Protein AF-A0A0H4VQ36-F1 (afdb_monomer_lite)

Organism: NCBI:txid1379910

Radius of gyration: 16.82 Å; chains: 1; bounding box: 32×49×42 Å

pLDDT: mean 90.29, std 14.17, range [35.12, 98.44]

Secondary structure (DSSP, 8-state):
--HHHHHHHHHHHHHHHHHHHHTS-SS---TTSHHHHHHHHHHHHHHHHHHHHHHHSSSPPPHHHHHHHHHHHHHHHHHH-TTTTHHHHHHHHS---S------

Foldseek 3Di:
DDPVVLVVLLVVLVVVLVVLVVPADPDDDDPPDPSVVVNLVSQLSNLVSVLVNQPSVPDHDDPLVNLVSLLSNLVSVCVVPVPPCSVVVSVVSDPDDDPPPPDD

Structure (mmCIF, N/CA/C/O backbone):
data_AF-A0A0H4VQ36-F1
#
_entry.id   AF-A0A0H4VQ36-F1
#
loop_
_atom_site.group_PDB
_atom_site.id
_atom_site.type_symbol
_atom_site.label_atom_id
_atom_site.label_alt_id
_atom_site.label_comp_id
_atom_site.label_asym_id
_atom_site.label_entity_id
_atom_site.label_seq_id
_atom_site.pdbx_PDB_ins_code
_atom_site.Cartn_x
_atom_site.Cartn_y
_atom_site.Cartn_z
_atom_site.occupancy
_atom_site.B_iso_or_equiv
_atom_site.auth_seq_id
_atom_site.auth_comp_id
_atom_site.auth_asym_id
_atom_site.auth_atom_id
_atom_site.pdbx_PDB_model_num
ATOM 1 N N . MET A 1 1 ? 6.394 2.970 -23.224 1.00 81.88 1 MET A N 1
ATOM 2 C CA . MET A 1 1 ? 6.672 4.172 -22.402 1.00 81.88 1 MET A CA 1
ATOM 3 C C . MET A 1 1 ? 8.096 4.624 -22.677 1.00 81.88 1 MET A C 1
ATOM 5 O O . MET A 1 1 ? 8.958 3.757 -22.753 1.00 81.88 1 MET A O 1
ATOM 9 N N . ASN A 1 2 ? 8.341 5.925 -22.858 1.00 92.56 2 ASN A N 1
ATOM 10 C CA . ASN A 1 2 ? 9.702 6.467 -22.980 1.00 92.56 2 ASN A CA 1
ATOM 11 C C . ASN A 1 2 ? 10.473 6.264 -21.650 1.00 92.56 2 ASN A C 1
ATOM 13 O O . ASN A 1 2 ? 9.864 6.342 -20.581 1.00 92.56 2 ASN A O 1
ATOM 17 N N . ALA A 1 3 ? 11.779 5.978 -21.718 1.00 92.00 3 ALA A N 1
ATOM 18 C CA . ALA A 1 3 ? 12.642 5.766 -20.553 1.00 92.00 3 ALA A CA 1
ATOM 19 C C . ALA A 1 3 ? 12.663 6.964 -19.585 1.00 92.00 3 ALA A C 1
ATOM 21 O O . ALA A 1 3 ? 12.559 6.757 -18.380 1.00 92.00 3 ALA A O 1
ATOM 22 N N . ASP A 1 4 ? 12.685 8.195 -20.092 1.00 95.25 4 ASP A N 1
ATOM 23 C CA . ASP A 1 4 ? 12.679 9.418 -19.281 1.00 95.25 4 ASP A CA 1
ATOM 24 C C . ASP A 1 4 ? 11.363 9.569 -18.515 1.00 95.25 4 ASP A C 1
ATOM 26 O O . ASP A 1 4 ? 11.348 9.905 -17.335 1.00 95.25 4 ASP A O 1
ATOM 30 N N . ILE A 1 5 ? 10.233 9.262 -19.164 1.00 95.75 5 ILE A N 1
ATOM 31 C CA . ILE A 1 5 ? 8.917 9.262 -18.507 1.00 95.75 5 ILE A CA 1
ATOM 32 C C . ILE A 1 5 ? 8.885 8.202 -17.404 1.00 95.75 5 ILE A C 1
ATOM 34 O O . ILE A 1 5 ? 8.416 8.477 -16.303 1.00 95.75 5 ILE A O 1
ATOM 38 N N . ARG A 1 6 ? 9.412 7.002 -17.677 1.00 95.12 6 ARG A N 1
ATOM 39 C CA . ARG A 1 6 ? 9.487 5.922 -16.686 1.00 95.12 6 ARG A CA 1
ATOM 40 C C . ARG A 1 6 ? 10.309 6.342 -15.469 1.00 95.12 6 ARG A C 1
ATOM 42 O O . ARG A 1 6 ? 9.844 6.159 -14.350 1.00 95.12 6 ARG A O 1
ATOM 49 N N . GLN A 1 7 ? 11.489 6.922 -15.682 1.00 95.81 7 GLN A N 1
ATOM 50 C CA . GLN A 1 7 ? 12.358 7.384 -14.597 1.00 95.81 7 GLN A CA 1
ATOM 51 C C . GLN A 1 7 ? 11.705 8.500 -13.777 1.00 95.81 7 GLN A C 1
ATOM 53 O O . GLN A 1 7 ? 11.741 8.453 -12.551 1.00 95.81 7 GLN A O 1
ATOM 58 N N . HIS A 1 8 ? 11.028 9.455 -14.422 1.00 96.94 8 HIS A N 1
ATOM 59 C CA . HIS A 1 8 ? 10.278 10.486 -13.703 1.00 96.94 8 HIS A CA 1
ATOM 60 C C . HIS A 1 8 ? 9.140 9.909 -12.850 1.00 96.94 8 HIS A C 1
ATOM 62 O O . HIS A 1 8 ? 8.950 10.350 -11.717 1.00 96.94 8 HIS A O 1
ATOM 68 N N . LEU A 1 9 ? 8.396 8.923 -13.363 1.00 97.06 9 LEU A N 1
ATOM 69 C CA . LEU A 1 9 ? 7.333 8.264 -12.600 1.00 97.06 9 LEU A CA 1
ATOM 70 C C . LEU A 1 9 ? 7.892 7.489 -11.405 1.00 97.06 9 LEU A C 1
ATOM 72 O O . LEU A 1 9 ? 7.374 7.640 -10.303 1.00 97.06 9 LEU A O 1
ATOM 76 N N . LEU A 1 10 ? 8.959 6.710 -11.602 1.00 96.75 10 LEU A N 1
ATOM 77 C CA . LEU A 1 10 ? 9.615 5.966 -10.524 1.00 96.75 10 LEU A CA 1
ATOM 78 C C . LEU A 1 10 ? 10.146 6.909 -9.436 1.00 96.75 10 LEU A C 1
ATOM 80 O O . LEU A 1 10 ? 9.841 6.710 -8.267 1.00 96.75 10 LEU A O 1
ATOM 84 N N . ALA A 1 11 ? 10.816 8.000 -9.813 1.00 97.69 11 ALA A N 1
ATOM 85 C CA . ALA A 1 11 ? 11.290 9.000 -8.856 1.00 97.69 11 ALA A CA 1
ATOM 86 C C . ALA A 1 11 ? 10.142 9.663 -8.069 1.00 97.69 11 ALA A C 1
ATOM 88 O O . ALA A 1 11 ? 10.286 9.981 -6.887 1.00 97.69 11 ALA A O 1
ATOM 89 N N . HIS A 1 12 ? 8.987 9.880 -8.709 1.00 98.12 12 HIS A N 1
ATOM 90 C CA . HIS A 1 12 ? 7.810 10.414 -8.029 1.00 98.12 12 HIS A CA 1
ATOM 91 C C . HIS A 1 12 ? 7.190 9.400 -7.060 1.00 98.12 12 HIS A C 1
ATOM 93 O O . HIS A 1 12 ? 6.797 9.777 -5.953 1.00 98.12 12 HIS A O 1
ATOM 99 N N . ILE A 1 13 ? 7.128 8.127 -7.456 1.00 98.06 13 ILE A N 1
ATOM 100 C CA . ILE A 1 13 ? 6.657 7.027 -6.609 1.00 98.06 13 ILE A CA 1
ATOM 101 C C . ILE A 1 13 ? 7.557 6.892 -5.385 1.00 98.06 13 ILE A C 1
ATOM 103 O O . ILE A 1 13 ? 7.035 6.920 -4.277 1.00 98.06 13 ILE A O 1
ATOM 107 N N . ASP A 1 14 ? 8.879 6.864 -5.564 1.00 97.88 14 ASP A N 1
ATOM 108 C CA . ASP A 1 14 ? 9.846 6.759 -4.465 1.00 97.88 14 ASP A CA 1
ATOM 109 C C . ASP A 1 14 ? 9.693 7.919 -3.471 1.00 97.88 14 ASP A C 1
ATOM 111 O O . ASP A 1 14 ? 9.583 7.711 -2.262 1.00 97.88 14 ASP A O 1
ATOM 115 N N . LYS A 1 15 ? 9.595 9.159 -3.972 1.00 98.44 15 LYS A N 1
ATOM 116 C CA . LYS A 1 15 ? 9.363 10.337 -3.124 1.00 98.44 15 LYS A CA 1
ATOM 117 C C . LYS A 1 15 ? 8.052 10.233 -2.341 1.00 98.44 15 LYS A C 1
ATOM 119 O O . LYS A 1 15 ? 7.993 10.635 -1.180 1.00 98.44 15 LYS A O 1
ATOM 124 N N . THR A 1 16 ? 6.997 9.743 -2.986 1.00 98.38 16 THR A N 1
ATOM 125 C CA . THR A 1 16 ? 5.674 9.610 -2.367 1.00 98.38 16 THR A CA 1
ATOM 126 C C . THR A 1 16 ? 5.668 8.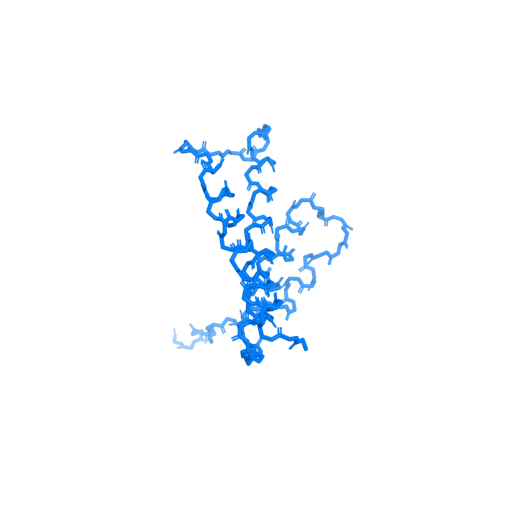496 -1.325 1.00 98.38 16 THR A C 1
ATOM 128 O O . THR A 1 16 ? 5.148 8.704 -0.235 1.00 98.38 16 THR A O 1
ATOM 131 N N . HIS A 1 17 ? 6.311 7.365 -1.616 1.00 98.19 17 HIS A N 1
ATOM 132 C CA . HIS A 1 17 ? 6.503 6.251 -0.690 1.00 98.19 17 HIS A CA 1
ATOM 133 C C . HIS A 1 17 ? 7.198 6.722 0.590 1.00 98.19 17 HIS A C 1
ATOM 135 O O . HIS A 1 17 ? 6.637 6.590 1.673 1.00 98.19 17 HIS A O 1
ATOM 141 N N . SER A 1 18 ? 8.335 7.420 0.475 1.00 98.06 18 SER A N 1
ATOM 142 C CA . SER A 1 18 ? 9.022 7.977 1.650 1.00 98.06 18 SER A CA 1
ATOM 143 C C . SER A 1 18 ? 8.157 8.954 2.457 1.00 98.06 18 SER A C 1
ATOM 145 O O . SER A 1 18 ? 8.274 9.016 3.680 1.00 98.06 18 SER A O 1
ATOM 147 N N . ALA A 1 19 ? 7.282 9.727 1.804 1.00 98.31 19 ALA A N 1
ATOM 148 C CA . ALA A 1 19 ? 6.359 10.624 2.500 1.00 98.31 19 ALA A CA 1
ATOM 149 C C . ALA A 1 19 ? 5.252 9.861 3.254 1.00 98.31 19 ALA A C 1
ATOM 151 O O . ALA A 1 19 ? 4.873 10.266 4.356 1.00 98.31 19 ALA A O 1
ATOM 152 N N . VAL A 1 20 ? 4.754 8.757 2.689 1.00 98.12 20 VAL A N 1
ATOM 153 C CA . VAL A 1 20 ? 3.787 7.866 3.349 1.00 98.12 20 VAL A CA 1
ATOM 154 C C . VAL A 1 20 ? 4.426 7.187 4.559 1.00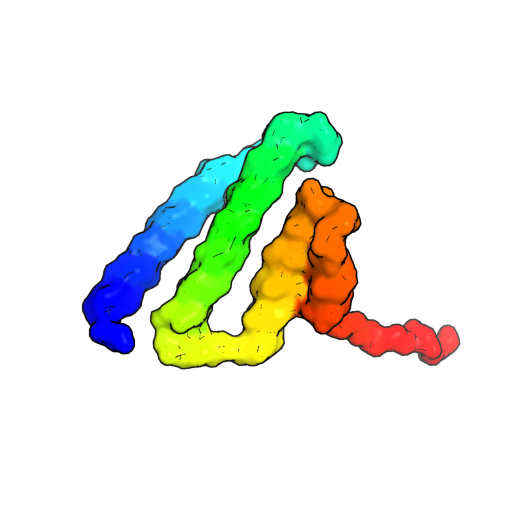 98.12 20 VAL A C 1
ATOM 156 O O . VAL A 1 20 ? 3.862 7.261 5.650 1.00 98.12 20 VAL A O 1
ATOM 159 N N . GLU A 1 21 ? 5.626 6.619 4.411 1.00 96.94 21 GLU A N 1
ATOM 160 C CA . GLU A 1 21 ? 6.355 5.975 5.511 1.00 96.94 21 GLU A CA 1
ATOM 161 C C . GLU A 1 21 ? 6.625 6.940 6.671 1.00 96.94 21 GLU A C 1
ATOM 163 O O . GLU A 1 21 ? 6.392 6.611 7.835 1.00 96.94 21 GLU A O 1
ATOM 168 N N . ALA A 1 22 ? 7.062 8.164 6.359 1.00 97.56 22 ALA A N 1
ATOM 169 C CA . ALA A 1 22 ? 7.303 9.203 7.358 1.00 97.56 22 ALA A CA 1
ATOM 170 C C . ALA A 1 22 ? 6.026 9.653 8.092 1.00 97.56 22 ALA A C 1
ATOM 172 O O . ALA A 1 22 ? 6.114 10.256 9.161 1.00 97.56 22 ALA A O 1
ATOM 173 N N . SER A 1 23 ? 4.849 9.365 7.529 1.00 97.06 23 SER A N 1
ATOM 174 C CA . SER A 1 23 ? 3.548 9.694 8.118 1.00 97.06 23 SER A CA 1
ATOM 175 C C . SER A 1 23 ? 3.006 8.582 9.022 1.00 97.06 23 SER A C 1
ATOM 177 O O . SER A 1 23 ? 1.959 8.764 9.649 1.00 97.06 23 SER A O 1
ATOM 179 N N . TYR A 1 24 ? 3.682 7.429 9.115 1.00 95.31 24 TYR A N 1
ATOM 180 C CA . TYR A 1 24 ? 3.226 6.353 9.984 1.00 95.31 24 TYR A CA 1
ATOM 181 C C . TYR A 1 24 ? 3.262 6.752 11.469 1.00 95.31 24 TYR A C 1
ATOM 183 O O . TYR A 1 24 ? 4.226 7.358 11.942 1.00 95.31 24 TYR A O 1
ATOM 191 N N . PRO A 1 25 ? 2.230 6.374 12.247 1.00 92.69 25 PRO A N 1
ATOM 192 C CA . PRO A 1 25 ? 2.199 6.644 13.675 1.00 92.69 25 PRO A CA 1
ATOM 193 C C . PRO A 1 25 ? 3.319 5.875 14.385 1.00 92.69 25 PRO A C 1
ATOM 195 O O . PRO A 1 25 ? 3.486 4.670 14.192 1.00 92.69 25 PRO A O 1
ATOM 198 N N . THR A 1 26 ? 4.061 6.574 15.243 1.00 92.50 26 THR A N 1
ATOM 199 C CA . THR A 1 26 ? 5.167 6.005 16.032 1.00 92.50 26 THR A CA 1
ATOM 200 C C . THR A 1 26 ? 4.687 5.256 17.275 1.00 92.50 26 THR A C 1
ATOM 202 O O . THR A 1 26 ? 5.384 4.378 17.780 1.00 92.50 26 THR A O 1
ATOM 205 N N . ALA A 1 27 ? 3.487 5.578 17.763 1.00 92.56 27 ALA A N 1
ATOM 206 C CA . ALA A 1 27 ? 2.830 4.866 18.850 1.00 92.56 27 ALA A CA 1
ATOM 207 C C . ALA A 1 27 ? 1.977 3.696 18.318 1.00 92.56 27 ALA A C 1
ATOM 209 O O . ALA A 1 27 ? 1.499 3.740 17.179 1.00 92.56 27 ALA A O 1
ATOM 210 N N . PRO A 1 28 ? 1.733 2.652 19.133 1.00 91.81 28 PRO A N 1
ATOM 211 C CA . PRO A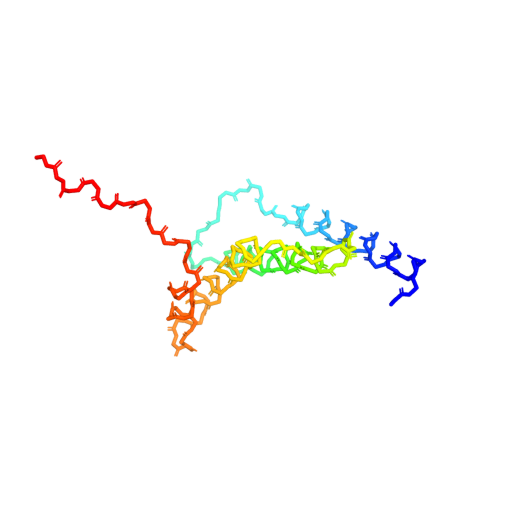 1 28 ? 0.747 1.629 18.815 1.00 91.81 28 PRO A CA 1
ATOM 212 C C . PRO A 1 28 ? -0.631 2.240 18.547 1.00 91.81 28 PRO A C 1
ATOM 214 O O . PRO A 1 28 ? -1.061 3.168 19.229 1.00 91.81 28 PRO A O 1
ATOM 217 N N . VAL A 1 29 ? -1.328 1.677 17.565 1.00 94.88 29 VAL A N 1
ATOM 218 C CA . VAL A 1 29 ? -2.655 2.121 17.139 1.00 94.88 29 VAL A CA 1
ATOM 219 C C . VAL A 1 29 ? -3.611 0.941 17.205 1.00 94.88 29 VAL A C 1
ATOM 221 O O . VAL A 1 29 ? -3.246 -0.163 16.793 1.00 94.88 29 VAL A O 1
ATOM 224 N N . TYR A 1 30 ? -4.823 1.174 17.705 1.00 93.69 30 TYR A N 1
ATOM 225 C CA . TYR A 1 30 ? -5.763 0.119 18.080 1.00 93.69 30 TYR A CA 1
ATOM 226 C C . TYR A 1 30 ? -7.071 0.208 17.288 1.00 93.69 30 TYR A C 1
ATOM 228 O O . TYR A 1 30 ? -7.541 1.315 17.032 1.00 93.69 30 TYR A O 1
ATOM 236 N N . PRO A 1 31 ? -7.696 -0.929 16.928 1.00 92.50 31 PRO A N 1
ATOM 237 C CA . PRO A 1 31 ? -8.998 -0.928 16.269 1.00 92.50 31 PRO A CA 1
ATOM 238 C C . PRO A 1 31 ? -10.033 -0.086 17.023 1.00 92.50 31 PRO A C 1
ATOM 240 O O . PRO A 1 31 ? -10.120 -0.143 18.248 1.00 92.50 31 PRO A O 1
ATOM 243 N N . GLY A 1 32 ? -10.827 0.682 16.277 1.00 89.69 32 GLY A N 1
ATOM 244 C CA . GLY A 1 32 ? -11.862 1.558 16.831 1.00 89.69 32 GLY A CA 1
ATOM 245 C C . GLY A 1 32 ? -11.400 2.979 17.168 1.00 89.69 32 GLY A C 1
ATOM 246 O O . GLY A 1 32 ? -12.248 3.804 17.500 1.00 89.69 32 GLY A O 1
ATOM 247 N N . THR A 1 33 ? -10.107 3.303 17.045 1.00 93.69 33 THR A N 1
ATOM 248 C CA . THR A 1 33 ? -9.630 4.691 17.178 1.00 93.69 33 THR A CA 1
ATOM 249 C C . THR A 1 33 ? -9.536 5.401 15.818 1.00 93.69 33 THR A C 1
ATOM 251 O O . THR A 1 33 ? -9.375 4.740 14.786 1.00 93.69 33 THR A O 1
ATOM 254 N N . PRO A 1 34 ? -9.617 6.744 15.766 1.00 90.69 34 PRO A N 1
ATOM 255 C CA . PRO A 1 34 ? -9.441 7.495 14.519 1.00 90.69 34 PRO A CA 1
ATOM 256 C C . PRO A 1 34 ? -8.088 7.240 13.837 1.00 90.69 34 PRO A C 1
ATOM 258 O O . PRO A 1 34 ? -8.014 7.110 12.615 1.00 90.69 34 PRO A O 1
ATOM 261 N N . GLU A 1 35 ? -7.024 7.102 14.627 1.00 94.56 35 GLU A N 1
ATOM 262 C CA . GLU A 1 35 ? -5.659 6.865 14.146 1.00 94.56 35 GLU A CA 1
ATOM 263 C C . GLU A 1 35 ? -5.541 5.510 13.443 1.00 94.56 35 GLU A C 1
ATOM 265 O O . GLU A 1 35 ? -4.703 5.338 12.559 1.00 94.56 35 GLU A O 1
ATOM 270 N N . TYR A 1 36 ? -6.388 4.541 13.807 1.00 95.12 36 TYR A N 1
ATOM 271 C CA . TYR A 1 36 ? -6.416 3.227 13.172 1.00 95.12 36 TYR A CA 1
ATOM 272 C C . TYR A 1 36 ? -6.820 3.319 11.718 1.00 95.12 36 TYR A C 1
ATOM 274 O O . TYR A 1 36 ? -6.123 2.796 10.850 1.00 95.12 36 TYR A O 1
ATOM 282 N N . LEU A 1 37 ? -7.914 4.028 11.449 1.00 94.06 37 LEU A N 1
ATOM 283 C CA . LEU A 1 37 ? -8.388 4.216 10.089 1.00 94.06 37 LEU A CA 1
ATOM 284 C C . LEU A 1 37 ? -7.348 4.962 9.251 1.00 94.06 37 LEU A C 1
ATOM 286 O O . LEU A 1 37 ? -7.089 4.578 8.111 1.00 94.06 37 LEU A O 1
ATOM 290 N N . GLU A 1 38 ? -6.708 5.977 9.829 1.00 95.38 38 GLU A N 1
ATOM 291 C CA . GLU A 1 38 ? -5.659 6.722 9.138 1.00 95.38 38 GLU A CA 1
ATOM 292 C C . GLU A 1 38 ? -4.441 5.847 8.827 1.00 95.38 38 GLU A C 1
ATOM 294 O O . GLU A 1 38 ? -3.978 5.802 7.687 1.00 95.38 38 GLU A O 1
ATOM 299 N N . LYS A 1 39 ? -3.991 5.031 9.786 1.00 96.19 39 LYS A N 1
ATOM 300 C CA . LYS A 1 39 ? -2.925 4.050 9.557 1.00 96.19 39 LYS A CA 1
ATOM 301 C C . LYS A 1 39 ? -3.272 3.069 8.433 1.00 96.19 39 LYS A C 1
ATOM 303 O O . LYS A 1 39 ? -2.395 2.713 7.648 1.00 96.19 39 LYS A O 1
ATOM 308 N N . ARG A 1 40 ? -4.529 2.622 8.330 1.00 96.75 40 ARG A N 1
ATOM 309 C CA . ARG A 1 40 ? -4.979 1.724 7.250 1.00 96.75 40 ARG A CA 1
ATOM 310 C C . ARG A 1 40 ? -4.974 2.407 5.884 1.00 96.75 40 ARG A C 1
ATOM 312 O O . ARG A 1 40 ? -4.599 1.764 4.908 1.00 96.75 40 ARG A O 1
ATOM 319 N N . ARG A 1 41 ? -5.314 3.698 5.809 1.00 95.50 41 ARG A N 1
ATOM 320 C CA . ARG A 1 41 ? -5.203 4.493 4.571 1.00 95.50 41 ARG A CA 1
ATOM 321 C C . ARG A 1 41 ? -3.754 4.652 4.125 1.00 95.50 41 ARG A C 1
ATOM 323 O O . ARG A 1 41 ? -3.468 4.420 2.955 1.00 95.50 41 ARG A O 1
ATOM 330 N N . LEU A 1 42 ? -2.856 4.988 5.053 1.00 97.38 42 LEU A N 1
ATOM 331 C CA . LEU A 1 42 ? -1.423 5.094 4.766 1.00 97.38 42 LEU A CA 1
ATOM 332 C C . LEU A 1 42 ? -0.865 3.759 4.262 1.00 97.38 42 LEU A C 1
ATOM 334 O O . LEU A 1 42 ? -0.218 3.726 3.223 1.00 97.38 42 LEU A O 1
ATOM 338 N N . LEU A 1 43 ? -1.206 2.648 4.920 1.00 97.50 43 LEU A N 1
ATOM 339 C CA . LEU A 1 43 ? -0.757 1.318 4.503 1.00 97.50 43 LEU A CA 1
ATOM 340 C C . LEU A 1 43 ? -1.307 0.906 3.125 1.00 97.50 43 LEU A C 1
ATOM 342 O O . LEU A 1 43 ? -0.597 0.296 2.331 1.00 97.50 43 LEU A O 1
ATOM 346 N N . LEU A 1 44 ? -2.562 1.246 2.811 1.00 97.94 44 LEU A N 1
ATOM 347 C CA . LEU A 1 44 ? -3.124 1.030 1.473 1.00 97.94 44 LEU A CA 1
ATOM 348 C C . LEU A 1 44 ? -2.384 1.842 0.404 1.00 97.94 44 LEU A C 1
ATOM 350 O O . LEU A 1 44 ? -2.113 1.314 -0.678 1.00 97.94 44 LEU A O 1
ATOM 354 N N . ALA A 1 45 ? -2.061 3.105 0.692 1.00 98.06 45 ALA A N 1
ATOM 355 C CA . ALA A 1 45 ? -1.297 3.954 -0.218 1.00 98.06 45 ALA A CA 1
ATOM 356 C C . ALA A 1 45 ? 0.101 3.371 -0.470 1.00 98.06 45 ALA A C 1
ATOM 358 O O . ALA A 1 45 ? 0.499 3.217 -1.621 1.00 98.06 45 ALA A O 1
ATOM 359 N N . ASP A 1 46 ? 0.792 2.969 0.593 1.00 98.19 46 ASP A N 1
ATOM 360 C CA . ASP A 1 46 ? 2.127 2.372 0.558 1.00 98.19 46 ASP A CA 1
ATOM 361 C C . ASP A 1 46 ? 2.187 1.095 -0.297 1.00 98.19 46 ASP A C 1
ATOM 363 O O . ASP A 1 46 ? 2.935 0.995 -1.272 1.00 98.19 46 ASP A O 1
ATOM 367 N N . LEU A 1 47 ? 1.285 0.145 -0.031 1.00 97.62 47 LEU A N 1
ATOM 368 C CA . LEU A 1 47 ? 1.187 -1.097 -0.803 1.00 97.62 47 LEU A CA 1
ATOM 369 C C . LEU A 1 47 ? 0.840 -0.849 -2.278 1.00 97.62 47 LEU A C 1
ATOM 371 O O . LEU A 1 47 ? 1.317 -1.572 -3.158 1.00 97.62 47 LEU A O 1
ATOM 375 N N . SER A 1 48 ? 0.025 0.171 -2.559 1.00 98.00 48 SER A N 1
ATOM 376 C CA . SER A 1 48 ? -0.322 0.562 -3.929 1.00 98.00 48 SER A CA 1
ATOM 377 C C . SER A 1 48 ? 0.874 1.170 -4.667 1.00 98.00 48 SER A C 1
ATOM 379 O O . SER A 1 48 ? 1.051 0.912 -5.858 1.00 98.00 48 SER A O 1
ATOM 381 N N . LEU A 1 49 ? 1.718 1.935 -3.969 1.00 97.75 49 LEU A N 1
ATOM 382 C CA . LEU A 1 49 ? 2.951 2.497 -4.522 1.00 97.75 49 LEU A CA 1
ATOM 383 C C . LEU A 1 49 ? 3.961 1.398 -4.852 1.00 97.75 49 LEU A C 1
ATOM 385 O O . LEU A 1 49 ? 4.527 1.428 -5.942 1.00 97.75 49 LEU A O 1
ATOM 389 N N . HIS A 1 50 ? 4.112 0.383 -3.998 1.00 95.81 50 HIS A N 1
ATOM 390 C CA . HIS A 1 50 ? 4.934 -0.787 -4.321 1.00 95.81 50 HIS A CA 1
ATOM 391 C C . HIS A 1 50 ? 4.445 -1.524 -5.572 1.00 95.81 50 HIS A C 1
ATOM 393 O O . HIS A 1 50 ? 5.245 -1.863 -6.445 1.00 95.81 50 HIS A O 1
ATOM 399 N N . LEU A 1 51 ? 3.130 -1.736 -5.701 1.00 95.44 51 LEU A N 1
ATOM 400 C CA . LEU A 1 51 ? 2.560 -2.366 -6.893 1.00 95.44 51 LEU A CA 1
ATOM 401 C C . LEU A 1 51 ? 2.813 -1.522 -8.157 1.00 95.44 51 LEU A C 1
ATOM 403 O O . LEU A 1 51 ? 3.146 -2.068 -9.211 1.00 95.44 51 LEU A O 1
ATOM 407 N N . ALA A 1 52 ? 2.686 -0.196 -8.056 1.00 95.50 52 ALA A N 1
ATOM 408 C CA . ALA A 1 52 ? 2.970 0.725 -9.155 1.00 95.50 52 ALA A CA 1
ATOM 409 C C . ALA A 1 52 ? 4.460 0.734 -9.537 1.00 95.50 52 ALA A C 1
ATOM 411 O O . ALA A 1 52 ? 4.786 0.701 -10.725 1.00 95.50 52 ALA A O 1
ATOM 412 N N . GLN A 1 53 ? 5.357 0.740 -8.548 1.00 95.25 53 GLN A N 1
ATOM 413 C CA . GLN A 1 53 ? 6.805 0.679 -8.744 1.00 95.25 53 GLN A CA 1
ATOM 414 C C . GLN A 1 53 ? 7.197 -0.594 -9.498 1.00 95.25 53 GLN A C 1
ATOM 416 O O . GLN A 1 53 ? 7.881 -0.523 -10.520 1.00 95.25 53 GLN A O 1
ATOM 421 N N . ASP A 1 54 ? 6.686 -1.744 -9.058 1.00 93.50 54 ASP A N 1
ATOM 422 C CA . ASP A 1 54 ? 6.925 -3.037 -9.695 1.00 93.50 54 ASP A CA 1
ATOM 423 C C . ASP A 1 54 ? 6.421 -3.082 -11.142 1.00 93.50 54 ASP A C 1
ATOM 425 O O . ASP A 1 54 ? 7.117 -3.578 -12.025 1.00 93.50 54 ASP A O 1
ATOM 429 N N . ALA A 1 55 ? 5.241 -2.519 -11.419 1.00 92.81 55 ALA A N 1
ATOM 430 C CA . ALA A 1 55 ? 4.704 -2.442 -12.779 1.00 92.81 55 ALA A CA 1
ATOM 431 C C . ALA A 1 55 ? 5.555 -1.558 -13.716 1.00 92.81 55 ALA A C 1
ATOM 433 O O . ALA A 1 55 ? 5.510 -1.710 -14.941 1.00 92.81 55 ALA A O 1
ATOM 434 N N . LEU A 1 56 ? 6.331 -0.625 -13.157 1.00 93.06 56 LEU A N 1
ATOM 435 C CA . LEU A 1 56 ? 7.142 0.338 -13.901 1.00 93.06 56 LEU A CA 1
ATOM 436 C C . LEU A 1 56 ? 8.637 -0.007 -13.938 1.00 93.06 56 LEU A C 1
ATOM 438 O O . LEU A 1 56 ? 9.347 0.604 -14.738 1.00 93.06 56 LEU A O 1
ATOM 442 N N . ALA A 1 57 ? 9.113 -0.989 -13.167 1.00 86.31 57 ALA A N 1
ATOM 443 C CA . ALA A 1 57 ? 10.536 -1.317 -13.006 1.00 86.31 57 ALA A CA 1
ATOM 444 C C . ALA A 1 57 ? 11.234 -1.881 -14.266 1.00 86.31 57 ALA A C 1
ATOM 446 O O . ALA A 1 57 ? 12.458 -1.964 -14.302 1.00 86.31 57 ALA A O 1
ATOM 447 N N . GLY A 1 58 ? 10.488 -2.208 -15.327 1.00 77.69 58 GLY A N 1
ATOM 448 C CA . GLY A 1 58 ? 11.028 -2.566 -16.646 1.00 77.69 58 GLY A CA 1
ATOM 449 C C . GLY A 1 58 ? 10.565 -3.939 -17.114 1.00 77.69 58 GLY A C 1
ATOM 450 O O . GLY A 1 58 ? 9.933 -4.026 -18.166 1.00 77.69 58 GLY A O 1
ATOM 451 N N . ASP A 1 59 ? 10.795 -4.961 -16.293 1.00 83.69 59 ASP A N 1
ATOM 452 C CA . ASP A 1 59 ? 10.230 -6.298 -16.469 1.00 83.69 59 ASP A CA 1
ATOM 453 C C . ASP A 1 59 ? 8.959 -6.451 -15.637 1.00 83.69 59 ASP A C 1
ATOM 455 O O . ASP A 1 59 ? 8.837 -5.880 -14.552 1.00 83.69 59 ASP A O 1
ATOM 459 N N . PHE A 1 60 ? 8.012 -7.254 -16.124 1.00 82.94 60 PHE A N 1
ATOM 460 C CA . PHE A 1 60 ? 6.851 -7.589 -15.310 1.00 82.94 60 PHE A CA 1
ATOM 461 C C . PHE A 1 60 ? 7.292 -8.385 -14.070 1.00 82.94 60 PHE A C 1
ATOM 463 O O . PHE A 1 60 ? 8.046 -9.357 -14.199 1.00 82.94 60 PHE A O 1
ATOM 470 N N . PRO A 1 61 ? 6.811 -8.022 -12.868 1.00 87.19 61 PRO A N 1
ATOM 471 C CA . PRO A 1 61 ? 7.079 -8.783 -11.656 1.00 87.19 61 PRO A CA 1
ATOM 472 C C . PRO A 1 61 ? 6.601 -10.232 -11.800 1.00 87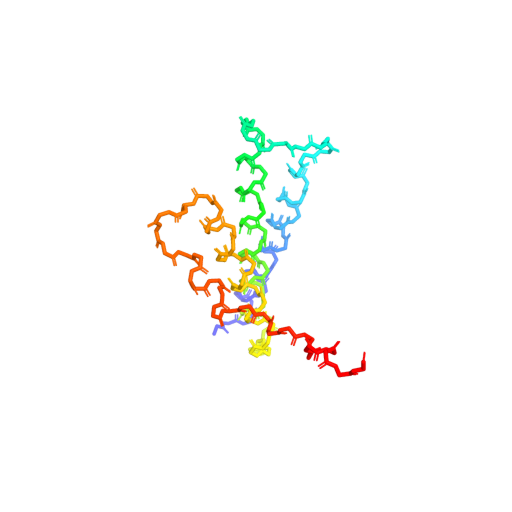.19 61 PRO A C 1
ATOM 474 O O . PRO A 1 61 ? 5.626 -10.534 -12.495 1.00 87.19 61 PRO A O 1
ATOM 477 N N . LYS A 1 62 ? 7.268 -11.148 -11.089 1.00 90.69 62 LYS A N 1
ATOM 478 C CA . LYS A 1 62 ? 6.843 -12.553 -11.029 1.00 90.69 62 LYS A CA 1
ATOM 479 C C . LYS A 1 62 ? 5.381 -12.635 -10.559 1.00 90.69 62 LYS A C 1
ATOM 481 O O . LYS A 1 62 ? 5.027 -11.925 -9.613 1.00 90.69 62 LYS A O 1
ATOM 486 N N . PRO A 1 63 ? 4.557 -13.549 -11.108 1.00 91.19 63 PRO A N 1
ATOM 487 C CA . PRO A 1 63 ? 3.158 -13.694 -10.698 1.00 91.19 63 PRO A CA 1
ATOM 488 C C . PRO A 1 63 ? 2.962 -13.870 -9.187 1.00 91.19 63 PRO A C 1
ATOM 490 O O . PRO A 1 63 ? 1.994 -13.363 -8.629 1.00 91.19 63 PRO A O 1
ATOM 493 N N . SER A 1 64 ? 3.899 -14.535 -8.502 1.00 91.19 64 SER A N 1
ATOM 494 C CA . SER A 1 64 ? 3.877 -14.689 -7.043 1.00 91.19 64 SER A CA 1
ATOM 495 C C . SER A 1 64 ? 4.013 -13.360 -6.293 1.00 91.19 64 SER A C 1
ATOM 497 O O . SER A 1 64 ? 3.311 -13.153 -5.308 1.00 91.19 64 SER A O 1
ATOM 499 N N . LYS A 1 65 ? 4.861 -12.442 -6.772 1.00 91.19 65 LYS A N 1
ATOM 500 C CA . LYS A 1 65 ? 5.044 -11.114 -6.172 1.00 91.19 65 LYS A CA 1
ATOM 501 C C . LYS A 1 65 ? 3.800 -10.248 -6.376 1.00 91.19 65 LYS A C 1
ATOM 503 O O . LYS A 1 65 ? 3.292 -9.665 -5.426 1.00 91.19 65 LYS A O 1
ATOM 508 N N . VAL A 1 66 ? 3.238 -10.257 -7.589 1.00 93.12 66 VAL A N 1
ATOM 509 C CA . VAL A 1 66 ? 1.960 -9.578 -7.878 1.00 93.12 66 VAL A CA 1
ATOM 510 C C . VAL A 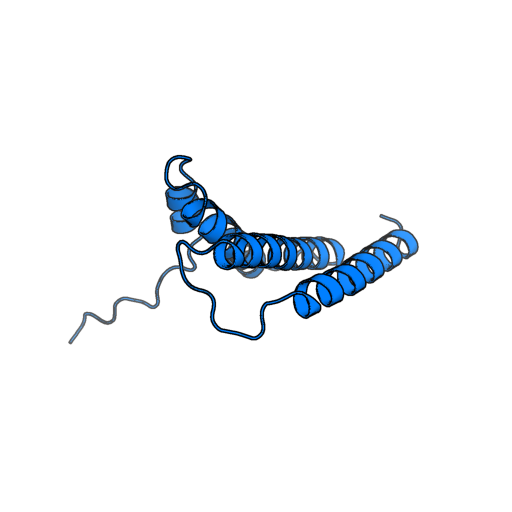1 66 ? 0.849 -10.111 -6.980 1.00 93.12 66 VAL A C 1
ATOM 512 O O . VAL A 1 66 ? 0.125 -9.329 -6.370 1.00 93.12 66 VAL A O 1
ATOM 515 N N . ARG A 1 67 ? 0.743 -11.440 -6.847 1.00 94.25 67 ARG A N 1
ATOM 516 C CA . ARG A 1 67 ? -0.236 -12.080 -5.963 1.00 94.25 67 ARG A CA 1
ATOM 517 C C . ARG A 1 67 ? -0.082 -11.608 -4.516 1.00 94.25 67 ARG A C 1
ATOM 519 O O . ARG A 1 67 ? -1.088 -11.289 -3.898 1.00 94.25 67 ARG A O 1
ATOM 526 N N . GLN A 1 68 ? 1.142 -11.510 -3.998 1.00 93.81 68 GLN A N 1
ATOM 527 C CA . GLN A 1 68 ? 1.399 -11.011 -2.641 1.00 93.81 68 GLN A CA 1
ATOM 528 C C . GLN A 1 68 ? 0.953 -9.553 -2.453 1.00 93.81 68 GLN A C 1
ATOM 530 O O . GLN A 1 68 ? 0.282 -9.254 -1.466 1.00 93.81 68 GLN A O 1
ATOM 535 N N . HIS A 1 69 ? 1.258 -8.662 -3.404 1.00 95.38 69 HIS A N 1
ATOM 536 C CA . HIS A 1 69 ? 0.786 -7.273 -3.354 1.00 95.38 69 HIS A CA 1
ATOM 537 C C . HIS A 1 69 ? -0.744 -7.198 -3.357 1.00 95.38 69 HIS A C 1
ATOM 539 O O . HIS A 1 69 ? -1.339 -6.546 -2.499 1.00 95.38 69 HIS A O 1
ATOM 545 N N . LEU A 1 70 ? -1.387 -7.911 -4.287 1.00 96.50 70 LEU A N 1
ATOM 546 C CA . LEU A 1 70 ? -2.844 -7.934 -4.395 1.00 96.50 70 LEU A CA 1
ATOM 547 C C . LEU A 1 70 ? -3.496 -8.552 -3.156 1.00 96.50 70 LEU A C 1
ATOM 549 O O . LEU A 1 70 ? -4.512 -8.037 -2.696 1.00 96.50 70 LEU A O 1
ATOM 553 N N . PHE A 1 71 ? -2.912 -9.604 -2.581 1.00 96.56 71 PHE A N 1
ATOM 554 C CA . PHE A 1 71 ? -3.370 -10.191 -1.325 1.00 96.56 71 PHE A CA 1
ATOM 555 C C . PHE A 1 71 ? -3.355 -9.164 -0.191 1.00 96.56 71 PHE A C 1
ATOM 557 O O . PHE A 1 71 ? -4.379 -8.970 0.460 1.00 96.56 71 PHE A O 1
ATOM 564 N N . ALA A 1 72 ? -2.234 -8.465 0.014 1.00 96.75 72 ALA A N 1
ATOM 565 C CA . ALA A 1 72 ? -2.096 -7.481 1.086 1.00 96.75 72 ALA A CA 1
ATOM 566 C C . ALA A 1 72 ? -3.100 -6.323 0.944 1.00 96.75 72 ALA A C 1
ATOM 568 O O . ALA A 1 72 ? -3.794 -5.982 1.904 1.00 96.75 72 ALA A O 1
ATOM 569 N N . ILE A 1 73 ? -3.231 -5.768 -0.266 1.00 97.69 73 ILE A N 1
ATOM 570 C CA . ILE A 1 73 ? -4.186 -4.690 -0.570 1.00 97.69 73 ILE A CA 1
ATOM 571 C C . ILE A 1 73 ? -5.624 -5.168 -0.340 1.00 97.69 73 ILE A C 1
ATOM 573 O O . ILE A 1 73 ? -6.400 -4.522 0.364 1.00 97.69 73 ILE A O 1
ATOM 577 N N . THR A 1 74 ? -5.982 -6.328 -0.893 1.00 97.44 74 THR A N 1
ATOM 578 C CA . THR A 1 74 ? -7.345 -6.867 -0.792 1.00 97.44 74 THR A CA 1
ATOM 579 C C . THR A 1 74 ? -7.693 -7.235 0.648 1.00 97.44 74 THR A C 1
ATOM 581 O O . THR A 1 74 ? -8.821 -7.016 1.081 1.00 97.44 74 THR A O 1
ATOM 584 N N . ARG A 1 75 ? -6.727 -7.732 1.430 1.00 97.00 75 ARG A N 1
ATOM 585 C CA . ARG A 1 75 ? -6.933 -8.036 2.848 1.00 97.00 75 ARG A CA 1
ATOM 586 C C . ARG A 1 75 ? -7.271 -6.783 3.655 1.00 97.00 75 ARG A C 1
ATOM 588 O O . ARG A 1 75 ? -8.159 -6.848 4.500 1.00 97.00 75 ARG A O 1
ATOM 595 N N . LEU A 1 76 ? -6.622 -5.652 3.375 1.00 96.75 76 LEU A N 1
ATOM 596 C CA . LEU A 1 76 ? -6.961 -4.376 4.014 1.00 96.75 76 LEU A CA 1
ATOM 597 C C . LEU A 1 76 ? -8.342 -3.873 3.599 1.00 96.75 76 LEU A C 1
ATOM 599 O O . LEU A 1 76 ? -9.092 -3.395 4.446 1.00 96.75 76 LEU A O 1
ATOM 603 N N . TYR A 1 77 ? -8.720 -4.024 2.329 1.00 97.31 77 TYR A N 1
ATOM 604 C CA . TYR A 1 77 ? -10.085 -3.712 1.907 1.00 97.31 77 TYR A CA 1
ATOM 605 C C . TYR A 1 77 ? -11.125 -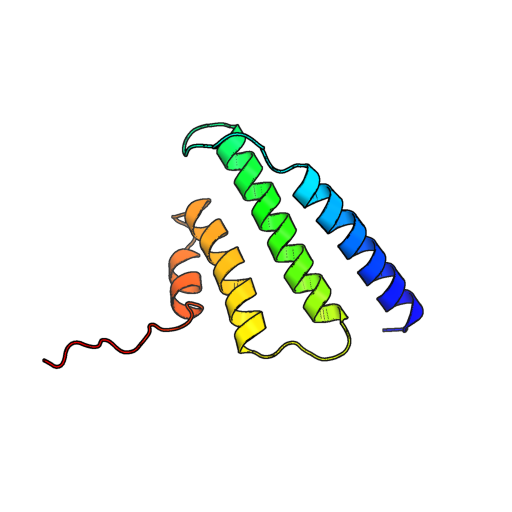4.614 2.579 1.00 97.31 77 TYR A C 1
ATOM 607 O O . TYR A 1 77 ? -12.162 -4.113 2.996 1.00 97.31 77 TYR A O 1
ATOM 615 N N . ALA A 1 78 ? -10.842 -5.906 2.758 1.00 96.38 78 ALA A N 1
ATOM 616 C CA . ALA A 1 78 ? -11.715 -6.821 3.494 1.00 96.38 78 ALA A CA 1
ATOM 617 C C . ALA A 1 78 ? -11.891 -6.416 4.963 1.00 96.38 78 ALA A C 1
ATOM 619 O O . ALA A 1 78 ? -12.975 -6.565 5.518 1.00 96.38 78 ALA A O 1
ATOM 620 N N . GLU A 1 79 ? -10.845 -5.876 5.586 1.00 94.00 79 GLU A N 1
ATOM 621 C CA . GLU A 1 79 ? -10.916 -5.341 6.944 1.00 94.00 79 GLU A CA 1
ATOM 622 C C . GLU A 1 79 ? -11.783 -4.071 7.024 1.00 94.00 79 GLU A C 1
ATOM 624 O O . GLU A 1 79 ? -12.603 -3.937 7.929 1.00 94.00 79 GLU A O 1
ATOM 629 N N . LEU A 1 80 ? -11.612 -3.142 6.078 1.00 93.31 80 LEU A N 1
ATOM 630 C CA . LEU A 1 80 ? -12.319 -1.855 6.063 1.00 93.31 80 LEU A CA 1
ATOM 631 C C . LEU A 1 80 ? -13.772 -1.964 5.573 1.00 93.31 80 LEU A C 1
ATOM 633 O O . LEU A 1 80 ? -14.622 -1.181 5.993 1.00 93.31 80 LEU A O 1
ATOM 637 N N . PHE A 1 81 ? -14.050 -2.922 4.689 1.00 94.44 81 PHE A N 1
ATOM 638 C CA . PHE A 1 81 ? -15.334 -3.114 4.015 1.00 94.44 81 PHE A CA 1
ATOM 639 C C . PHE A 1 81 ? -15.748 -4.596 4.060 1.00 94.44 81 PHE A C 1
ATOM 641 O O . PHE A 1 81 ? -15.775 -5.278 3.030 1.00 94.44 81 PHE A O 1
ATOM 648 N N . PRO A 1 82 ? -16.079 -5.123 5.253 1.00 94.19 82 PRO A N 1
ATOM 649 C CA . PRO A 1 82 ? -16.288 -6.557 5.460 1.00 94.19 82 PRO A CA 1
ATOM 650 C C . PRO A 1 82 ? -17.473 -7.143 4.680 1.00 94.19 82 PRO A C 1
ATOM 652 O O . PRO A 1 82 ? -17.536 -8.353 4.479 1.00 94.19 82 PRO A O 1
ATOM 655 N N . THR A 1 83 ? -18.411 -6.312 4.221 1.00 95.94 83 THR A N 1
ATOM 656 C CA . THR A 1 83 ? -19.623 -6.744 3.506 1.00 95.94 83 THR A CA 1
ATOM 657 C C . THR A 1 83 ? -19.497 -6.717 1.982 1.00 95.94 83 THR A C 1
ATOM 659 O O . THR A 1 83 ? -20.397 -7.196 1.302 1.00 95.94 83 THR A O 1
ATOM 662 N N . GLU A 1 84 ? -18.394 -6.202 1.432 1.00 96.25 84 GLU A N 1
ATOM 663 C CA . GLU A 1 84 ? -18.232 -5.954 -0.014 1.00 96.25 84 GLU A CA 1
ATOM 664 C C . GLU A 1 84 ? -17.560 -7.118 -0.771 1.00 96.25 84 GLU A C 1
ATOM 666 O O . GLU A 1 84 ? -17.211 -7.006 -1.942 1.00 96.25 84 GLU A O 1
ATOM 671 N N . GLY A 1 85 ? -17.342 -8.260 -0.111 1.00 94.81 85 GLY A N 1
ATOM 672 C CA . GLY A 1 85 ? -16.821 -9.475 -0.753 1.00 94.81 85 GLY A CA 1
ATOM 673 C C . GLY A 1 85 ? -15.301 -9.521 -0.966 1.00 94.81 85 GLY A C 1
ATOM 674 O O . GLY A 1 85 ? -14.794 -10.510 -1.498 1.00 94.81 85 GLY A O 1
ATOM 675 N N . PHE A 1 86 ? -14.545 -8.519 -0.506 1.00 96.56 86 PHE A N 1
ATOM 676 C CA . PHE A 1 86 ? -13.077 -8.514 -0.602 1.00 96.56 86 PHE A CA 1
ATOM 677 C C . PHE A 1 86 ? -12.416 -9.690 0.128 1.00 96.56 86 PHE A C 1
ATOM 679 O O . PHE A 1 86 ? -11.358 -10.152 -0.288 1.00 96.56 86 PHE A O 1
ATOM 686 N N . ASP A 1 87 ? -13.032 -10.209 1.191 1.00 95.56 87 ASP A N 1
ATOM 687 C CA . ASP A 1 87 ? -12.475 -11.326 1.958 1.00 95.56 87 ASP A CA 1
ATOM 688 C C . ASP A 1 87 ? -12.324 -12.598 1.106 1.00 95.56 87 ASP A C 1
ATOM 690 O O . ASP A 1 87 ? -11.269 -13.229 1.117 1.00 95.56 87 ASP A O 1
ATOM 694 N N . ALA A 1 88 ? -13.322 -12.912 0.273 1.00 95.38 88 ALA A N 1
ATOM 695 C CA . ALA A 1 88 ? -13.261 -14.045 -0.649 1.00 95.38 88 ALA A CA 1
ATOM 696 C C . ALA A 1 88 ? -12.141 -13.874 -1.690 1.00 95.38 88 ALA A C 1
ATOM 698 O O . ALA A 1 88 ? -11.412 -14.816 -1.995 1.00 95.38 88 ALA A O 1
ATOM 699 N N . VAL A 1 89 ? -11.958 -12.654 -2.204 1.00 95.81 89 VAL A N 1
ATOM 700 C CA . VAL A 1 89 ? -10.876 -12.343 -3.150 1.00 95.81 89 VAL A CA 1
ATOM 701 C C . VAL A 1 89 ? -9.510 -12.462 -2.469 1.00 95.81 89 VAL A C 1
ATOM 703 O O . VAL A 1 89 ? -8.589 -13.042 -3.043 1.00 95.81 89 VAL A O 1
ATOM 706 N N . ALA A 1 90 ? -9.374 -11.981 -1.231 1.00 95.62 90 ALA A N 1
ATOM 707 C CA . ALA A 1 90 ? -8.148 -12.136 -0.454 1.00 95.62 90 ALA A CA 1
ATOM 708 C C . ALA A 1 90 ? -7.824 -13.618 -0.210 1.00 95.62 90 ALA A C 1
ATOM 710 O O . ALA A 1 90 ? -6.674 -14.012 -0.360 1.00 95.62 90 ALA A O 1
ATOM 711 N N . GLN A 1 91 ? -8.814 -14.463 0.087 1.00 94.12 91 GLN A N 1
ATOM 712 C CA . GLN A 1 91 ? -8.601 -15.907 0.241 1.00 94.12 91 GLN A CA 1
ATOM 713 C C . GLN A 1 91 ? -8.088 -16.560 -1.052 1.00 94.12 91 GLN A C 1
ATOM 715 O O . GLN A 1 91 ? -7.125 -17.321 -1.002 1.00 94.12 91 GLN A O 1
ATOM 720 N N . LEU A 1 92 ? -8.651 -16.208 -2.214 1.00 94.69 92 LEU A N 1
ATOM 721 C CA . LEU A 1 92 ? -8.177 -16.696 -3.521 1.00 94.69 92 LEU A CA 1
ATOM 722 C C . LEU A 1 92 ? -6.742 -16.254 -3.846 1.00 94.69 92 LEU A C 1
ATOM 724 O O . LEU A 1 92 ? -6.010 -16.947 -4.554 1.00 94.69 92 LEU A O 1
ATOM 728 N N . LEU A 1 93 ? -6.349 -15.078 -3.357 1.00 94.50 93 LEU A N 1
ATOM 729 C CA . LEU A 1 93 ? -5.012 -14.518 -3.533 1.00 94.50 93 LEU A CA 1
ATOM 730 C C . LEU A 1 93 ? -4.038 -14.941 -2.436 1.00 94.50 93 LEU A C 1
ATOM 732 O O . LEU A 1 93 ? -2.849 -14.641 -2.562 1.00 94.50 93 LEU A O 1
ATOM 736 N N . SER A 1 94 ? -4.511 -15.611 -1.381 1.00 88.75 94 SER A N 1
ATOM 737 C CA . SER A 1 94 ? -3.658 -16.037 -0.281 1.00 88.75 94 SER A CA 1
ATOM 738 C C . SER A 1 94 ? -2.483 -16.821 -0.858 1.00 88.75 94 SER A C 1
ATOM 740 O O . SER A 1 94 ? -2.686 -17.702 -1.702 1.00 88.75 94 SER A O 1
ATOM 742 N N . PRO A 1 95 ? -1.239 -16.527 -0.451 1.00 77.50 95 PRO A N 1
ATOM 743 C CA . PRO A 1 95 ? -0.187 -17.509 -0.629 1.00 77.50 95 PRO A CA 1
ATOM 744 C C . PRO A 1 95 ? -0.686 -18.773 0.086 1.00 77.50 95 PRO A C 1
ATOM 746 O O . PRO A 1 95 ? -0.993 -18.717 1.277 1.00 77.50 95 PRO A O 1
ATOM 749 N N . GLU A 1 96 ? -0.926 -19.856 -0.658 1.00 72.81 96 GLU A N 1
ATOM 750 C CA . GLU A 1 96 ? -1.391 -21.113 -0.067 1.00 72.81 96 GLU A CA 1
ATOM 751 C C . GLU A 1 96 ? -0.446 -21.534 1.063 1.00 72.81 96 GLU A C 1
ATOM 753 O O . GLU A 1 96 ? 0.754 -21.240 1.046 1.00 72.81 96 GLU A O 1
ATOM 758 N N . ALA A 1 97 ? -1.023 -22.188 2.068 1.00 51.59 97 ALA A N 1
ATOM 759 C CA . ALA A 1 97 ? -0.318 -22.629 3.251 1.00 51.59 97 ALA A CA 1
ATOM 760 C C . ALA A 1 97 ? 0.823 -23.594 2.895 1.00 51.59 97 ALA A C 1
ATOM 762 O O . ALA A 1 97 ? 0.684 -24.475 2.047 1.00 51.59 97 ALA A O 1
ATOM 763 N N . VAL A 1 98 ? 1.925 -23.441 3.635 1.00 51.56 98 VAL A N 1
ATOM 764 C CA . VAL A 1 98 ? 2.766 -24.547 4.105 1.00 51.56 98 VAL A CA 1
ATOM 765 C C . VAL A 1 98 ? 1.891 -25.792 4.240 1.00 51.56 98 VAL A C 1
ATOM 767 O O . VAL A 1 98 ? 0.869 -25.729 4.925 1.00 51.56 98 VAL A O 1
ATOM 770 N N . GLU A 1 99 ? 2.263 -26.873 3.549 1.00 35.12 99 GLU A N 1
ATOM 771 C CA . GLU A 1 99 ? 1.599 -28.171 3.652 1.00 35.12 99 GLU A CA 1
ATOM 772 C C . GLU A 1 99 ? 1.206 -28.428 5.107 1.00 35.12 99 GLU A C 1
ATOM 774 O O . GLU A 1 99 ? 2.029 -28.285 6.014 1.00 35.12 99 GLU A O 1
ATOM 779 N N . ASN A 1 100 ? -0.059 -28.780 5.338 1.00 42.00 100 ASN A N 1
ATOM 780 C CA . ASN A 1 100 ? -0.482 -29.315 6.620 1.00 42.00 100 ASN A CA 1
ATOM 781 C C . ASN A 1 100 ? 0.438 -30.497 6.955 1.00 42.00 100 ASN A C 1
ATOM 783 O O . ASN A 1 100 ? 0.224 -31.603 6.460 1.00 42.00 100 ASN A O 1
ATOM 787 N N . ILE A 1 101 ? 1.438 -30.293 7.817 1.00 44.53 101 ILE A N 1
ATOM 788 C CA . ILE A 1 101 ? 2.102 -31.392 8.515 1.00 44.53 101 ILE A CA 1
ATOM 789 C C . ILE A 1 101 ? 1.115 -31.857 9.589 1.00 44.53 101 ILE A C 1
ATOM 791 O O . ILE A 1 101 ? 1.270 -31.614 10.780 1.00 44.53 101 ILE A O 1
ATOM 795 N N . SER A 1 102 ? 0.038 -32.488 9.138 1.00 44.94 102 SER A N 1
ATOM 796 C CA . SER A 1 102 ? -0.761 -33.415 9.920 1.00 44.94 102 SER A CA 1
ATOM 797 C C . SER A 1 102 ? -0.521 -34.798 9.322 1.00 44.94 102 SER A C 1
ATOM 799 O O . SER A 1 102 ? -1.363 -35.348 8.615 1.00 44.94 102 SER A O 1
ATOM 801 N N . ALA A 1 103 ? 0.682 -35.313 9.563 1.00 43.56 103 ALA A N 1
ATOM 802 C CA . ALA A 1 103 ? 1.037 -36.717 9.432 1.00 43.56 103 ALA A CA 1
ATOM 803 C C . ALA A 1 103 ? 2.101 -37.013 10.498 1.00 43.56 103 ALA A C 1
ATOM 805 O O . ALA A 1 103 ? 3.256 -36.609 10.358 1.00 43.56 103 ALA A O 1
ATOM 806 N N . GLY A 1 104 ? 1.669 -37.659 11.581 1.00 38.47 104 GLY A N 1
ATOM 807 C CA . GLY A 1 104 ? 2.472 -38.026 12.746 1.00 38.47 104 GLY A CA 1
ATOM 808 C C . GLY A 1 104 ? 1.603 -38.146 13.981 1.00 38.47 104 GLY A C 1
ATOM 809 O O . GLY A 1 104 ? 1.550 -37.151 14.730 1.00 38.47 104 GLY A O 1
#

Sequence (104 aa):
MNADIRQHLLAHIDKTHSAVEASYPTAPVYPGTPEYLEKRRLLLADLSLHLAQDALAGDFPKPSKVRQHLFAITRLYAELFPTEGFDAVAQLLSPEAVENISAG